Protein AF-A0A5B6VQF6-F1 (afdb_monomer)

Organism: NCBI:txid47621

Secondary structure (DSSP, 8-state):
--HHHHHHHHHHHHHHHHHHHHGGGSTTHHHHHHHHHHHHHHHHHHHHHGGGGS-------HHHHTTT-----PPP------HHHHHHHHHHHHTSSS-TTT-------TT--HHHHHHHHHHHHHHHHSPP----TTHHHHHHHHHHHHHHHHHHHHHHHHHHTT--

Solvent-accessible surface area (backbone atoms only — not comparable to full-atom values): 10648 Å² total; per-residue (Å²): 134,63,70,69,57,55,54,51,52,51,52,48,50,52,53,50,54,52,53,57,57,64,59,50,70,57,67,60,50,60,58,49,53,53,53,51,50,51,53,53,50,52,51,54,52,53,58,65,47,54,69,68,75,63,75,80,81,87,82,84,59,64,79,61,41,74,75,75,57,86,80,89,80,84,86,83,92,77,78,96,66,58,67,73,56,51,44,53,50,52,51,50,63,73,64,50,98,60,62,77,93,74,67,79,89,85,85,86,68,94,76,74,47,70,65,60,56,56,45,50,52,54,42,51,57,50,54,71,68,53,83,79,86,72,98,48,99,56,51,77,59,54,53,54,54,50,51,52,53,50,54,54,45,55,53,51,52,55,51,50,55,59,51,61,73,66,59,130

pLDDT: mean 76.16, std 13.06, range [42.81, 95.69]

Mean predicted aligned error: 15.78 Å

Structure (mmCIF, N/CA/C/O backbone):
data_AF-A0A5B6VQF6-F1
#
_entry.id   AF-A0A5B6VQF6-F1
#
loop_
_atom_site.group_PDB
_atom_site.id
_atom_site.type_symbol
_atom_site.label_atom_id
_atom_site.label_alt_id
_atom_site.label_comp_id
_atom_site.label_asym_id
_atom_site.label_entity_id
_atom_site.label_seq_id
_atom_site.pdbx_PDB_ins_code
_atom_site.Cartn_x
_atom_site.Cartn_y
_atom_site.Cartn_z
_atom_site.occupancy
_atom_site.B_iso_or_equiv
_atom_sit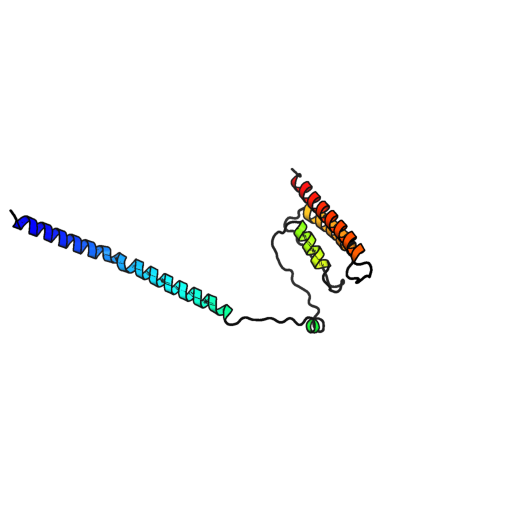e.auth_seq_id
_atom_site.auth_comp_id
_atom_site.auth_asym_id
_atom_site.auth_atom_id
_atom_site.pdbx_PDB_model_num
ATOM 1 N N . MET A 1 1 ? 65.035 33.802 -55.225 1.00 54.56 1 MET A N 1
ATOM 2 C CA . MET A 1 1 ? 64.659 33.387 -53.852 1.00 54.56 1 MET A CA 1
ATOM 3 C C . MET A 1 1 ? 63.150 33.140 -53.665 1.00 54.56 1 MET A C 1
ATOM 5 O O . MET A 1 1 ? 62.704 33.083 -52.531 1.00 54.56 1 MET A O 1
ATOM 9 N N . ILE A 1 2 ? 62.359 32.946 -54.733 1.00 56.59 2 ILE A N 1
ATOM 10 C CA . ILE A 1 2 ? 60.898 32.725 -54.629 1.00 56.59 2 ILE A CA 1
ATOM 11 C C . ILE A 1 2 ? 60.556 31.224 -54.753 1.00 56.59 2 ILE A C 1
ATOM 13 O O . ILE A 1 2 ? 59.785 30.710 -53.957 1.00 56.59 2 ILE A O 1
ATOM 17 N N . GLY A 1 3 ? 61.254 30.476 -55.619 1.00 57.69 3 GLY A N 1
ATOM 18 C CA . GLY A 1 3 ? 60.966 29.050 -55.850 1.00 57.69 3 GLY A CA 1
ATOM 19 C C . GLY A 1 3 ? 61.299 28.074 -54.708 1.00 57.69 3 GLY A C 1
ATOM 20 O O . GLY A 1 3 ? 60.681 27.022 -54.636 1.00 57.69 3 GLY A O 1
ATOM 21 N N . LEU A 1 4 ? 62.222 28.405 -53.791 1.00 56.53 4 LEU A N 1
ATOM 22 C CA . LEU A 1 4 ? 62.525 27.535 -52.635 1.00 56.53 4 LEU A CA 1
ATOM 23 C C . LEU A 1 4 ? 61.434 27.589 -51.555 1.00 56.53 4 LEU A C 1
ATOM 25 O O . LEU A 1 4 ? 61.293 26.658 -50.768 1.00 56.53 4 LEU A O 1
ATOM 29 N N . ARG A 1 5 ? 60.680 28.694 -51.491 1.00 60.31 5 ARG A N 1
ATOM 30 C CA . ARG A 1 5 ? 59.621 28.886 -50.495 1.00 60.31 5 ARG A CA 1
ATOM 31 C C . ARG A 1 5 ? 58.347 28.140 -50.909 1.00 60.31 5 ARG A C 1
ATOM 33 O O . ARG A 1 5 ? 57.683 27.574 -50.050 1.00 60.31 5 ARG A O 1
ATOM 40 N N . ASP A 1 6 ? 58.087 28.042 -52.212 1.00 67.69 6 ASP A N 1
ATOM 41 C CA . ASP A 1 6 ? 56.941 27.306 -52.762 1.00 67.69 6 ASP A CA 1
ATOM 42 C C . ASP A 1 6 ? 57.082 25.784 -52.618 1.00 67.69 6 ASP A C 1
ATOM 44 O O . ASP A 1 6 ? 56.093 25.098 -52.368 1.00 67.69 6 ASP A O 1
ATOM 48 N N . THR A 1 7 ? 58.299 25.237 -52.730 1.00 71.56 7 THR A N 1
ATOM 49 C CA . THR A 1 7 ? 58.535 23.795 -52.540 1.00 71.56 7 THR A CA 1
ATOM 50 C C . THR A 1 7 ? 58.418 23.388 -51.078 1.00 71.56 7 THR A C 1
ATOM 52 O O . THR A 1 7 ? 57.800 22.370 -50.786 1.00 71.56 7 THR A O 1
ATOM 55 N N . VAL A 1 8 ? 58.952 24.198 -50.156 1.00 75.88 8 VAL A N 1
ATOM 56 C CA . VAL A 1 8 ? 58.841 23.943 -48.710 1.00 75.88 8 VAL A CA 1
ATOM 57 C C . VAL A 1 8 ? 57.382 24.016 -48.270 1.00 75.88 8 VAL A C 1
ATOM 59 O O . VAL A 1 8 ? 56.907 23.096 -47.617 1.00 75.88 8 VAL A O 1
ATOM 62 N N . PHE A 1 9 ? 56.645 25.040 -48.707 1.00 74.88 9 PHE A N 1
ATOM 63 C CA . PHE A 1 9 ? 55.233 25.198 -48.356 1.00 74.88 9 PHE A CA 1
ATOM 64 C C . PHE A 1 9 ? 54.360 24.071 -48.927 1.00 74.88 9 PHE A C 1
ATOM 66 O O . PHE A 1 9 ? 53.456 23.576 -48.259 1.00 74.88 9 PHE A O 1
ATOM 73 N N . ARG A 1 10 ? 54.654 23.608 -50.150 1.00 77.06 10 ARG A N 1
ATOM 74 C CA . ARG A 1 10 ? 53.961 22.465 -50.759 1.00 77.06 10 ARG A CA 1
ATOM 75 C C . ARG A 1 10 ? 54.250 21.157 -50.015 1.00 77.06 10 ARG A C 1
ATOM 77 O O . ARG A 1 10 ? 53.322 20.392 -49.779 1.00 77.06 10 ARG A O 1
ATOM 84 N N . GLN A 1 11 ? 55.493 20.941 -49.588 1.00 81.19 11 GLN A N 1
ATOM 85 C CA . GLN A 1 11 ? 55.876 19.779 -48.782 1.00 81.19 11 GLN A CA 1
ATOM 86 C C . GLN A 1 11 ? 55.209 19.799 -47.398 1.00 81.19 11 GLN A C 1
ATOM 88 O O . GLN A 1 11 ? 54.789 18.766 -46.886 1.00 81.19 11 GLN A O 1
ATOM 93 N N . GLU A 1 12 ? 55.073 20.985 -46.804 1.00 81.12 12 GLU A N 1
ATOM 94 C CA . GLU A 1 12 ? 54.386 21.183 -45.530 1.00 81.12 12 GLU A CA 1
ATOM 95 C C . GLU A 1 12 ? 52.889 20.879 -45.668 1.00 81.12 12 GLU A C 1
ATOM 97 O O . GLU A 1 12 ? 52.341 20.149 -44.852 1.00 81.12 12 GLU A O 1
ATOM 102 N N . ILE A 1 13 ? 52.243 21.332 -46.749 1.00 78.00 13 ILE A N 1
ATOM 103 C CA . ILE A 1 13 ? 50.845 20.994 -47.060 1.00 78.00 13 ILE A CA 1
ATOM 104 C C . ILE A 1 13 ? 50.660 19.487 -47.250 1.00 78.00 13 ILE A C 1
ATOM 106 O O . ILE A 1 13 ? 49.700 18.926 -46.727 1.00 78.00 13 ILE A O 1
ATOM 110 N N . GLU A 1 14 ? 51.551 18.819 -47.982 1.00 83.12 14 GLU A N 1
ATOM 111 C CA . GLU A 1 14 ? 51.473 17.369 -48.189 1.00 83.12 14 GLU A CA 1
ATOM 112 C C . GLU A 1 14 ? 51.639 16.605 -46.869 1.00 83.12 14 GLU A C 1
ATOM 114 O O . GLU A 1 14 ? 50.858 15.688 -46.614 1.00 83.12 14 GLU A O 1
ATOM 119 N N . ASN A 1 15 ? 52.559 17.046 -46.000 1.00 81.12 15 ASN A N 1
ATOM 120 C CA . ASN A 1 15 ? 52.747 16.513 -44.647 1.00 81.12 15 ASN A CA 1
ATOM 121 C C . ASN A 1 15 ? 51.533 16.759 -43.737 1.00 81.12 15 ASN A C 1
ATOM 123 O O . ASN A 1 15 ? 51.134 15.876 -42.980 1.00 81.12 15 ASN A O 1
ATOM 127 N N . TRP A 1 16 ? 50.907 17.936 -43.820 1.00 68.19 16 TRP A N 1
ATOM 128 C CA . TRP A 1 16 ? 49.658 18.222 -43.113 1.00 68.19 16 TRP A CA 1
ATOM 129 C C . TRP A 1 16 ? 48.510 17.353 -43.638 1.00 68.19 16 TRP A C 1
ATOM 131 O O . TRP A 1 16 ? 47.715 16.848 -42.853 1.00 68.19 16 TRP A O 1
ATOM 141 N N . GLN A 1 17 ? 48.428 17.111 -44.948 1.00 72.50 17 GLN A N 1
ATOM 142 C CA . GLN A 1 17 ? 47.398 16.250 -45.533 1.00 72.50 17 GLN A CA 1
ATOM 143 C C . GLN A 1 17 ? 47.589 14.763 -45.208 1.00 72.50 17 GLN A C 1
ATOM 145 O O . GLN A 1 17 ? 46.600 14.036 -45.107 1.00 72.50 17 GLN A O 1
ATOM 150 N N . SER A 1 18 ? 48.824 14.273 -45.072 1.00 70.56 18 SER A N 1
ATOM 151 C CA . SER A 1 18 ? 49.085 12.915 -44.576 1.00 70.56 18 SER A CA 1
ATOM 152 C C . SER A 1 18 ? 48.806 12.792 -43.077 1.00 70.56 18 SER A C 1
ATOM 154 O O . SER A 1 18 ? 48.162 11.822 -42.689 1.00 70.56 18 SER A O 1
ATOM 156 N N . ALA A 1 19 ? 49.148 13.799 -42.266 1.00 67.50 19 ALA A N 1
ATOM 157 C CA . ALA A 1 19 ? 48.801 13.833 -40.842 1.00 67.50 19 ALA A CA 1
ATOM 158 C C . ALA A 1 19 ? 47.276 13.854 -40.608 1.00 67.50 19 ALA A C 1
ATOM 160 O O . ALA A 1 19 ? 46.768 13.122 -39.764 1.00 67.50 19 ALA A O 1
ATOM 161 N N . VAL A 1 20 ? 46.528 14.617 -41.418 1.00 65.12 20 VAL A N 1
ATOM 162 C CA . VAL A 1 20 ? 45.051 14.633 -41.395 1.00 65.12 20 VAL A CA 1
ATOM 163 C C . VAL A 1 20 ? 44.458 13.280 -41.813 1.00 65.12 20 VAL A C 1
ATOM 165 O O . VAL A 1 20 ? 43.410 12.889 -41.306 1.00 65.12 20 VAL A O 1
ATOM 168 N N . ARG A 1 21 ? 45.125 12.528 -42.701 1.00 67.19 21 ARG A N 1
ATOM 169 C CA . ARG A 1 21 ? 44.712 11.165 -43.083 1.00 67.19 21 ARG A CA 1
ATOM 170 C C . ARG A 1 21 ? 44.994 10.124 -41.996 1.00 67.19 21 ARG A C 1
ATOM 172 O O . ARG A 1 21 ? 44.228 9.174 -41.893 1.00 67.19 21 ARG A O 1
ATOM 179 N N . GLU A 1 22 ? 46.034 10.293 -41.183 1.00 64.00 22 GLU A N 1
ATOM 180 C CA . GLU A 1 22 ? 46.318 9.407 -40.042 1.00 64.00 22 GLU A CA 1
ATOM 181 C C . GLU A 1 22 ? 45.370 9.648 -38.853 1.00 64.00 22 GLU A C 1
ATOM 183 O O . GLU A 1 22 ? 45.013 8.691 -38.168 1.00 64.00 22 GLU A O 1
ATOM 188 N N . THR A 1 23 ? 44.854 10.870 -38.655 1.00 56.62 23 THR A N 1
ATOM 189 C CA . THR A 1 23 ? 43.792 11.135 -37.659 1.00 56.62 23 THR A CA 1
ATOM 190 C C . THR A 1 23 ? 42.406 10.619 -38.067 1.00 56.62 23 THR A C 1
ATOM 192 O O . THR A 1 23 ? 41.537 10.487 -37.210 1.00 56.62 23 THR A O 1
ATOM 195 N N . GLN A 1 24 ? 42.201 10.239 -39.335 1.00 54.25 24 GLN A N 1
ATOM 196 C CA . GLN A 1 24 ? 40.919 9.710 -39.835 1.00 54.25 24 GLN A CA 1
ATOM 197 C C . GLN A 1 24 ? 40.598 8.272 -39.398 1.00 54.25 24 GLN A C 1
ATOM 199 O O . GLN A 1 24 ? 39.531 7.745 -39.719 1.00 54.25 24 GLN A O 1
ATOM 204 N N . LEU A 1 25 ? 41.481 7.622 -38.631 1.00 51.56 25 LEU A N 1
ATOM 205 C CA . LEU A 1 25 ? 41.165 6.333 -38.013 1.00 51.56 25 LEU A CA 1
ATOM 206 C C . LEU A 1 25 ? 40.148 6.475 -36.857 1.00 51.56 25 LEU A C 1
ATOM 208 O O . LEU A 1 25 ? 39.399 5.535 -36.595 1.00 51.56 25 LEU A O 1
ATOM 212 N N . GLU A 1 26 ? 40.059 7.650 -36.219 1.00 55.75 26 GLU A N 1
ATOM 213 C CA . GLU A 1 26 ? 39.054 7.952 -35.179 1.00 55.75 26 GLU A CA 1
ATOM 214 C C . GLU A 1 26 ? 37.706 8.422 -35.756 1.00 55.75 26 GLU A C 1
ATOM 216 O O . GLU A 1 26 ? 36.665 8.290 -35.106 1.00 55.75 26 GLU A O 1
ATOM 221 N N . ASP A 1 27 ? 37.691 8.875 -37.014 1.00 62.81 27 ASP A N 1
ATOM 222 C CA . ASP A 1 27 ? 36.502 9.431 -37.672 1.00 62.81 27 ASP A CA 1
ATOM 223 C C . ASP A 1 27 ? 35.418 8.383 -37.970 1.00 62.81 27 ASP A C 1
ATOM 225 O O . ASP A 1 27 ? 34.269 8.735 -38.222 1.00 62.81 27 ASP A O 1
ATOM 229 N N . ASN A 1 28 ? 35.747 7.089 -37.881 1.00 65.69 28 ASN A N 1
ATOM 230 C CA . ASN A 1 28 ? 34.788 5.993 -38.053 1.00 65.69 28 ASN A CA 1
ATOM 231 C C . ASN A 1 28 ? 34.241 5.438 -36.729 1.00 65.69 28 ASN A C 1
ATOM 233 O O . ASN A 1 28 ? 33.236 4.734 -36.741 1.00 65.69 28 ASN A O 1
ATOM 237 N N . VAL A 1 29 ? 34.874 5.730 -35.587 1.00 76.50 29 VAL A N 1
ATOM 238 C CA . VAL A 1 29 ? 34.504 5.137 -34.288 1.00 76.50 29 VAL A CA 1
ATOM 239 C C . VAL A 1 29 ? 33.381 5.931 -33.625 1.00 76.50 29 VAL A C 1
ATOM 241 O O . VAL A 1 29 ? 32.387 5.359 -33.182 1.00 76.50 29 VAL A O 1
ATOM 244 N N . VAL A 1 30 ? 33.493 7.258 -33.613 1.00 78.44 30 VAL A N 1
ATOM 245 C CA . VAL A 1 30 ? 32.486 8.160 -33.033 1.00 78.44 30 VAL A CA 1
ATOM 246 C C . VAL A 1 30 ? 31.109 8.041 -33.715 1.00 78.44 30 VAL A C 1
ATOM 248 O O . VAL A 1 30 ? 30.118 7.852 -33.001 1.00 78.44 30 VAL A O 1
ATOM 251 N N . PRO A 1 31 ? 30.985 8.079 -35.059 1.00 78.88 31 PRO A N 1
ATOM 252 C CA . PRO A 1 31 ? 29.685 7.893 -35.707 1.00 78.88 31 PRO A CA 1
ATOM 253 C C . PRO A 1 31 ? 29.147 6.465 -35.557 1.00 78.88 31 PRO A C 1
ATOM 255 O O . PRO A 1 31 ? 27.937 6.290 -35.436 1.00 78.88 31 PRO A O 1
ATOM 258 N N . LEU A 1 32 ? 30.012 5.446 -35.499 1.00 84.56 32 LEU A N 1
ATOM 259 C CA . LEU A 1 32 ? 29.594 4.066 -35.239 1.00 84.56 32 LEU A CA 1
ATOM 260 C C . LEU A 1 32 ? 28.956 3.934 -33.849 1.00 84.56 32 LEU A C 1
ATOM 262 O O . LEU A 1 32 ? 27.882 3.350 -33.723 1.00 84.56 32 LEU A O 1
ATOM 266 N N . ILE A 1 33 ? 29.579 4.516 -32.820 1.00 86.88 33 ILE A N 1
ATOM 267 C CA . ILE A 1 33 ? 29.039 4.529 -31.454 1.00 86.88 33 ILE A CA 1
ATOM 268 C C . ILE A 1 33 ? 27.691 5.259 -31.420 1.00 86.88 33 ILE A C 1
ATOM 270 O O . ILE A 1 33 ? 26.738 4.739 -30.845 1.00 86.88 33 ILE A O 1
ATOM 274 N N . SER A 1 34 ? 27.573 6.411 -32.089 1.00 87.31 34 SER A N 1
ATOM 275 C CA . SER A 1 34 ? 26.308 7.153 -32.173 1.00 87.31 34 SER A CA 1
ATOM 276 C C . SER A 1 34 ? 25.189 6.332 -32.827 1.00 87.31 34 SER A C 1
ATOM 278 O O . SER A 1 34 ? 24.092 6.262 -32.277 1.00 87.31 34 SER A O 1
ATOM 280 N N . VAL A 1 35 ? 25.463 5.646 -33.942 1.00 91.44 35 VAL A N 1
ATOM 281 C CA . VAL A 1 35 ? 24.473 4.790 -34.622 1.00 91.44 35 VAL A CA 1
ATOM 282 C C . VAL A 1 35 ? 24.065 3.603 -33.747 1.00 91.44 35 VAL A C 1
ATOM 284 O O . VAL A 1 35 ? 22.884 3.266 -33.675 1.00 91.44 35 VAL A O 1
ATOM 287 N N . ILE A 1 36 ? 25.017 2.985 -33.045 1.00 93.38 36 ILE A N 1
ATOM 288 C CA . ILE A 1 36 ? 24.731 1.882 -32.119 1.00 93.38 36 ILE A CA 1
ATOM 289 C C . ILE A 1 36 ? 23.839 2.360 -30.962 1.00 93.38 36 ILE A C 1
ATOM 291 O O . ILE A 1 36 ? 22.885 1.665 -30.609 1.00 93.38 36 ILE A O 1
ATOM 295 N N . CYS A 1 37 ? 24.098 3.546 -30.401 1.00 91.88 37 CYS A N 1
ATOM 296 C CA . CYS A 1 37 ? 23.270 4.131 -29.344 1.00 91.88 37 CYS A CA 1
ATOM 297 C C . CYS A 1 37 ? 21.828 4.396 -29.80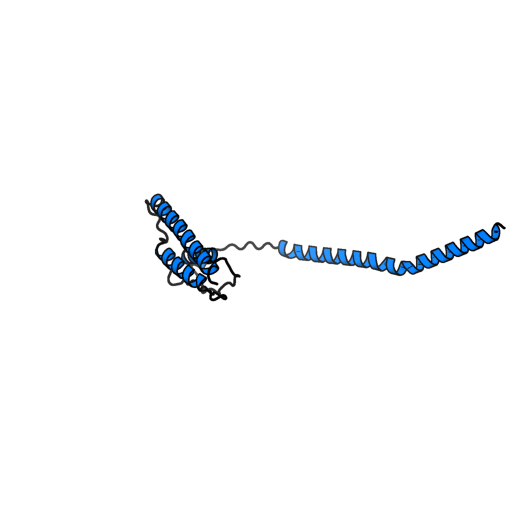6 1.00 91.88 37 CYS A C 1
ATOM 299 O O . CYS A 1 37 ? 20.893 4.057 -29.081 1.00 91.88 37 CYS A O 1
ATOM 301 N N . GLU A 1 38 ? 21.635 4.932 -31.014 1.00 94.88 38 GLU A N 1
ATOM 302 C CA . GLU A 1 38 ? 20.300 5.187 -31.576 1.00 94.88 38 GLU A CA 1
ATOM 303 C C . GLU A 1 38 ? 19.525 3.888 -31.837 1.00 94.88 38 GLU A C 1
ATOM 305 O O . GLU A 1 38 ? 18.347 3.780 -31.495 1.00 94.88 38 GLU A O 1
ATOM 310 N N . ILE A 1 39 ? 20.188 2.856 -32.371 1.00 95.00 39 ILE A N 1
ATOM 311 C CA . ILE A 1 39 ? 19.565 1.539 -32.585 1.00 95.00 39 ILE A CA 1
ATOM 312 C C . ILE A 1 39 ? 19.161 0.912 -31.246 1.00 95.00 39 ILE A C 1
ATOM 314 O O . ILE A 1 39 ? 18.048 0.401 -31.112 1.00 95.00 39 ILE A O 1
ATOM 318 N N . 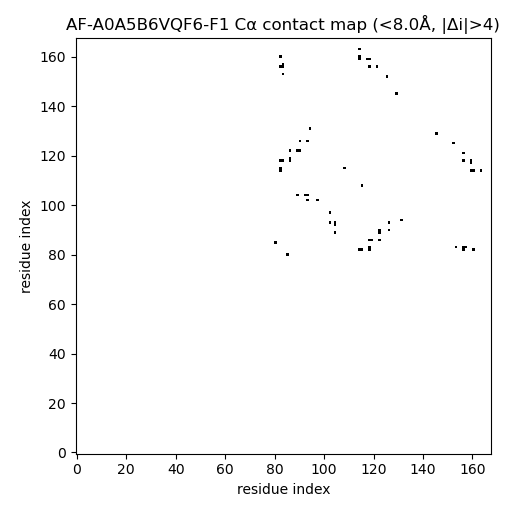TRP A 1 40 ? 20.038 0.966 -30.241 1.00 95.69 40 TRP A N 1
ATOM 319 C CA . TRP A 1 40 ? 19.751 0.437 -28.908 1.00 95.69 40 TRP A CA 1
ATOM 320 C C . TRP A 1 40 ? 18.571 1.156 -28.246 1.00 95.69 40 TRP A C 1
ATOM 322 O O . TRP A 1 40 ? 17.685 0.515 -27.670 1.00 95.69 40 TRP A O 1
ATOM 332 N N . PHE A 1 41 ? 18.533 2.485 -28.351 1.00 94.81 41 PHE A N 1
ATOM 333 C CA . PHE A 1 41 ? 17.445 3.294 -27.815 1.00 94.81 41 PHE A CA 1
ATOM 334 C C . PHE A 1 41 ? 16.123 3.013 -28.539 1.00 94.81 41 PHE A C 1
ATOM 336 O O . PHE A 1 41 ? 15.104 2.808 -27.880 1.00 94.81 41 PHE A O 1
ATOM 343 N N . ALA A 1 42 ? 16.140 2.896 -29.870 1.00 94.06 42 ALA A N 1
ATOM 344 C CA . ALA A 1 42 ? 14.966 2.538 -30.660 1.00 94.06 42 ALA A CA 1
ATOM 345 C C . ALA A 1 42 ? 14.421 1.149 -30.285 1.00 94.06 42 ALA A C 1
ATOM 347 O O . ALA A 1 42 ? 13.216 0.996 -30.089 1.00 94.06 42 ALA A O 1
ATOM 348 N N . ILE A 1 43 ? 15.291 0.147 -30.116 1.00 94.12 43 ILE A N 1
ATOM 349 C CA . ILE A 1 43 ? 14.889 -1.198 -29.671 1.00 94.12 43 ILE A CA 1
ATOM 350 C C . ILE A 1 43 ? 14.297 -1.148 -28.258 1.00 94.12 43 ILE A C 1
ATOM 352 O O . ILE A 1 43 ? 13.229 -1.713 -28.025 1.00 94.12 43 ILE A O 1
ATOM 356 N N . SER A 1 44 ? 14.943 -0.440 -27.328 1.00 94.31 44 SER A N 1
ATOM 357 C CA . SER A 1 44 ? 14.444 -0.274 -25.955 1.00 94.31 44 SER A CA 1
ATOM 358 C C . SER A 1 44 ? 13.070 0.403 -25.933 1.00 94.31 44 SER A C 1
ATOM 360 O O . SER A 1 44 ? 12.175 -0.029 -25.208 1.00 94.31 44 SER A O 1
ATOM 362 N N . TRP A 1 45 ? 12.870 1.418 -26.778 1.00 92.62 45 TRP A N 1
ATOM 363 C CA . TRP A 1 45 ? 11.590 2.105 -26.919 1.00 92.62 45 TRP A CA 1
ATOM 364 C C . TRP A 1 45 ? 10.493 1.192 -27.480 1.00 92.62 45 TRP A C 1
ATOM 366 O O . TRP A 1 45 ? 9.375 1.203 -26.964 1.00 92.62 45 TRP A O 1
ATOM 376 N N . ILE A 1 46 ? 10.802 0.369 -28.491 1.00 93.94 46 ILE A N 1
ATOM 377 C CA . ILE A 1 46 ? 9.859 -0.607 -29.065 1.00 93.94 46 ILE A CA 1
ATOM 378 C C . ILE A 1 46 ? 9.458 -1.653 -28.017 1.00 93.94 46 ILE A C 1
ATOM 380 O O . ILE A 1 46 ? 8.274 -1.968 -27.888 1.00 93.94 46 ILE A O 1
ATOM 384 N N . LEU A 1 47 ? 10.420 -2.166 -27.244 1.00 88.44 47 LEU A N 1
ATOM 385 C CA . LEU A 1 47 ? 10.147 -3.122 -26.168 1.00 88.44 47 LEU A CA 1
ATOM 386 C C . LEU A 1 47 ? 9.278 -2.509 -25.061 1.00 88.44 47 LEU A C 1
ATOM 388 O O . LEU A 1 47 ? 8.392 -3.191 -24.554 1.00 88.44 47 LEU A O 1
ATOM 392 N N . ASP A 1 48 ? 9.454 -1.224 -24.742 1.00 87.94 48 ASP A N 1
ATOM 393 C CA . ASP A 1 48 ? 8.594 -0.499 -23.795 1.00 87.94 48 ASP A CA 1
ATOM 394 C C . ASP A 1 48 ? 7.158 -0.281 -24.317 1.00 87.94 48 ASP A C 1
ATOM 396 O O . ASP A 1 48 ? 6.212 -0.159 -23.534 1.00 87.94 48 ASP A O 1
ATOM 400 N N . GLN A 1 49 ? 6.951 -0.269 -25.640 1.00 88.62 49 GLN A N 1
ATOM 401 C CA . GLN A 1 49 ? 5.600 -0.188 -26.207 1.00 88.62 49 GLN A CA 1
ATOM 402 C C . GLN A 1 49 ? 4.842 -1.520 -26.124 1.00 88.62 49 GLN A C 1
ATOM 404 O O . GLN A 1 49 ? 3.612 -1.513 -26.065 1.00 88.62 49 GLN A O 1
ATOM 409 N N . TYR A 1 50 ? 5.541 -2.658 -26.087 1.00 84.44 50 TYR A N 1
ATOM 410 C CA . TYR A 1 50 ? 4.918 -3.983 -26.169 1.00 84.44 50 TYR A CA 1
ATOM 411 C C . TYR A 1 50 ? 3.913 -4.278 -25.030 1.00 84.44 50 TYR A C 1
ATOM 413 O O . TYR A 1 50 ? 2.796 -4.703 -25.335 1.00 84.44 50 TYR A O 1
ATOM 421 N N . PRO A 1 51 ? 4.194 -3.982 -23.741 1.00 82.69 51 PRO A N 1
ATOM 422 C CA . PRO A 1 51 ? 3.215 -4.161 -22.663 1.00 82.69 51 PRO A CA 1
ATOM 423 C C . PRO A 1 51 ? 1.981 -3.255 -22.787 1.00 82.69 51 PRO A C 1
ATOM 425 O O . PRO A 1 51 ? 0.914 -3.592 -22.279 1.00 82.69 51 PRO A O 1
ATOM 428 N N . LYS A 1 52 ? 2.104 -2.109 -23.472 1.00 83.31 52 LYS A N 1
ATOM 429 C CA . LYS A 1 52 ? 1.016 -1.130 -23.641 1.00 83.31 52 LYS A CA 1
ATOM 430 C C . LYS A 1 52 ? 0.017 -1.537 -24.728 1.00 83.31 52 LYS A C 1
ATOM 432 O O . LYS A 1 52 ? -1.081 -0.992 -24.765 1.00 83.31 52 LYS A O 1
ATOM 437 N N . TRP A 1 53 ? 0.372 -2.479 -25.606 1.00 80.12 53 TRP A N 1
ATOM 438 C CA . TRP A 1 53 ? -0.485 -2.922 -26.716 1.00 80.12 53 TRP A CA 1
ATOM 439 C C . TRP A 1 53 ? -1.602 -3.881 -26.291 1.00 80.12 53 TRP A C 1
ATOM 441 O O . TRP A 1 53 ? -2.603 -3.998 -26.994 1.00 80.12 53 TRP A O 1
ATOM 451 N N . LEU A 1 54 ? -1.466 -4.537 -25.137 1.00 77.81 54 LEU A N 1
ATOM 452 C CA . LEU A 1 54 ? -2.484 -5.427 -24.577 1.00 77.81 54 LEU A CA 1
ATOM 453 C C . LEU A 1 54 ? -2.829 -4.994 -23.147 1.00 77.81 54 LEU A C 1
ATOM 455 O O . LEU A 1 54 ? -2.467 -5.685 -22.193 1.00 77.81 54 LEU A O 1
ATOM 459 N N . PRO A 1 55 ? -3.517 -3.850 -22.974 1.00 77.25 55 PRO A N 1
ATOM 460 C CA . PRO A 1 55 ? -3.991 -3.453 -21.660 1.00 77.25 55 PRO A CA 1
ATOM 461 C C . PRO A 1 55 ? -5.002 -4.492 -21.164 1.00 77.25 55 PRO A C 1
ATOM 463 O O . PRO A 1 55 ? -6.090 -4.651 -21.720 1.00 77.25 55 PRO A O 1
ATOM 466 N N . VAL A 1 56 ? -4.631 -5.231 -20.120 1.00 84.75 56 VAL A N 1
ATOM 467 C CA . VAL A 1 56 ? -5.539 -6.151 -19.434 1.00 84.75 56 VAL A CA 1
ATOM 468 C C . VAL A 1 56 ? -6.387 -5.326 -18.474 1.00 84.75 56 VAL A C 1
ATOM 470 O O . VAL A 1 56 ? -5.852 -4.721 -17.550 1.00 84.75 56 VAL A O 1
ATOM 473 N N . ASN A 1 57 ? -7.704 -5.317 -18.679 1.00 79.44 57 ASN A N 1
ATOM 474 C CA . ASN A 1 57 ? -8.663 -4.731 -17.743 1.00 79.44 57 ASN A CA 1
ATOM 475 C C . ASN A 1 57 ? -9.246 -5.854 -16.867 1.00 79.44 57 ASN A C 1
ATOM 477 O O . ASN A 1 57 ? -10.192 -6.516 -17.301 1.00 79.44 57 ASN A O 1
ATOM 481 N N . PRO A 1 58 ? -8.684 -6.144 -15.677 1.00 77.81 58 PRO A N 1
ATOM 482 C CA . PRO A 1 58 ? -9.268 -7.141 -14.791 1.00 77.81 58 PRO A CA 1
ATOM 483 C C . PRO A 1 58 ? -10.578 -6.611 -14.194 1.00 77.81 58 PRO A C 1
ATOM 485 O O . PRO A 1 58 ? -10.586 -5.611 -13.480 1.00 77.81 58 PRO A O 1
ATOM 488 N N . GLU A 1 59 ? -11.685 -7.308 -14.441 1.00 74.12 59 GLU A N 1
ATOM 489 C CA . GLU A 1 59 ? -12.941 -7.101 -13.715 1.00 74.12 59 GLU A CA 1
ATOM 490 C C . GLU A 1 59 ? -13.066 -8.130 -12.585 1.00 74.12 59 GLU A C 1
ATOM 492 O O . GLU A 1 59 ? -12.901 -9.334 -12.799 1.00 74.12 59 GLU A O 1
ATOM 497 N N . THR A 1 60 ? -13.368 -7.673 -11.368 1.00 77.25 60 THR A N 1
ATOM 498 C CA . THR A 1 60 ? -13.537 -8.539 -10.195 1.00 77.25 60 THR A CA 1
ATOM 499 C C . THR A 1 60 ? -15.014 -8.682 -9.831 1.00 77.25 60 THR A C 1
ATOM 501 O O . THR A 1 60 ? -15.748 -7.710 -9.677 1.00 77.25 60 THR A O 1
ATOM 504 N N . TYR A 1 61 ? -15.472 -9.926 -9.669 1.00 77.44 61 TYR A N 1
ATOM 505 C CA . TYR A 1 61 ? -16.871 -10.243 -9.368 1.00 77.44 61 TYR A CA 1
ATOM 506 C C . TYR A 1 61 ? -17.010 -10.796 -7.946 1.00 77.44 61 TYR A C 1
ATOM 508 O O . TYR A 1 61 ? -17.122 -12.009 -7.748 1.00 77.44 61 TYR A O 1
ATOM 516 N N . LEU A 1 62 ? -17.031 -9.905 -6.951 1.00 73.88 62 LEU A N 1
ATOM 517 C CA . LEU A 1 62 ? -17.094 -10.267 -5.525 1.00 73.88 62 LEU A CA 1
ATOM 518 C C . LEU A 1 62 ? -18.292 -11.170 -5.189 1.00 73.88 62 LEU A C 1
ATOM 520 O O . LEU A 1 62 ? -18.141 -12.154 -4.470 1.00 73.88 62 LEU A O 1
ATOM 524 N N . ALA A 1 63 ? -19.456 -10.911 -5.795 1.00 71.19 63 ALA A N 1
ATOM 525 C CA . ALA A 1 63 ? -20.665 -11.713 -5.590 1.00 71.19 63 ALA A CA 1
ATOM 526 C C . ALA A 1 63 ? -20.502 -13.186 -6.015 1.00 71.19 63 ALA A C 1
ATOM 528 O O . ALA A 1 63 ? -21.105 -14.075 -5.423 1.00 71.19 63 ALA A O 1
ATOM 529 N N . ARG A 1 64 ? -19.680 -13.464 -7.038 1.00 74.50 64 ARG A N 1
ATOM 530 C CA . ARG A 1 64 ? -19.394 -14.835 -7.497 1.00 74.50 64 ARG A CA 1
ATOM 531 C C . ARG A 1 64 ? -18.267 -15.485 -6.701 1.00 74.50 64 ARG A C 1
ATOM 533 O O . ARG A 1 64 ? -18.276 -16.704 -6.548 1.00 74.50 64 ARG A O 1
ATOM 540 N N . LEU A 1 65 ? -17.318 -14.685 -6.214 1.00 70.75 65 LEU A N 1
ATOM 541 C CA . LEU A 1 65 ? -16.212 -15.144 -5.377 1.00 70.75 65 LEU A CA 1
ATOM 542 C C . LEU A 1 65 ? -16.722 -15.641 -4.019 1.00 70.75 65 LEU A C 1
ATOM 544 O O . LEU A 1 65 ? -16.436 -16.779 -3.659 1.00 70.75 65 LEU A O 1
ATOM 548 N N . ALA A 1 66 ? -17.574 -14.853 -3.351 1.00 66.12 66 ALA A N 1
ATOM 549 C CA . ALA A 1 66 ? -18.194 -15.211 -2.071 1.00 66.12 66 ALA A CA 1
ATOM 550 C C . ALA A 1 66 ? -19.014 -16.517 -2.129 1.00 66.12 66 ALA A C 1
ATOM 552 O O . ALA A 1 66 ? -19.210 -17.182 -1.118 1.00 66.12 66 ALA A O 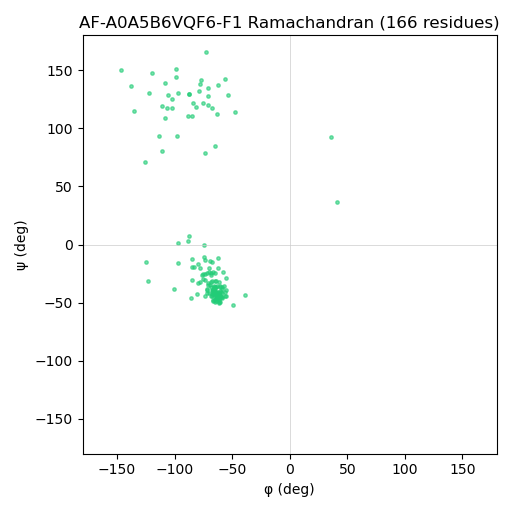1
ATOM 553 N N . LEU A 1 67 ? -19.483 -16.899 -3.321 1.00 68.38 67 LEU A N 1
ATOM 554 C CA . LEU A 1 67 ? -20.244 -18.126 -3.561 1.00 68.38 67 LEU A CA 1
ATOM 555 C C . LEU A 1 67 ? -19.376 -19.380 -3.747 1.00 68.38 67 LEU A C 1
ATOM 557 O O . LEU A 1 67 ? -19.909 -20.484 -3.662 1.00 68.38 67 LEU A O 1
ATOM 561 N N . ARG A 1 68 ? -18.084 -19.244 -4.077 1.00 69.19 68 ARG A N 1
ATOM 562 C CA . ARG A 1 68 ? -17.241 -20.378 -4.50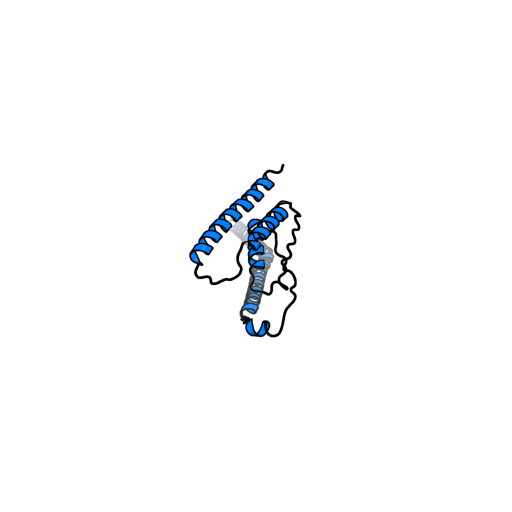9 1.00 69.19 68 ARG A CA 1
ATOM 563 C C . ARG A 1 68 ? -15.992 -20.604 -3.679 1.00 69.19 68 ARG A C 1
ATOM 565 O O . ARG A 1 68 ? -15.554 -21.745 -3.599 1.00 69.19 68 ARG A O 1
ATOM 572 N N . TYR A 1 69 ? -15.401 -19.553 -3.128 1.00 69.38 69 TYR A N 1
ATOM 573 C CA . TYR A 1 69 ? -14.126 -19.652 -2.435 1.00 69.38 69 TYR A CA 1
ATOM 574 C C . TYR A 1 69 ? -14.144 -18.820 -1.164 1.00 69.38 69 TYR A C 1
ATOM 576 O O . TYR A 1 69 ? -14.562 -17.666 -1.162 1.00 69.38 69 TYR A O 1
ATOM 584 N N . ASP A 1 70 ? -13.615 -19.427 -0.114 1.00 62.00 70 ASP A N 1
ATOM 585 C CA . ASP A 1 70 ? -13.164 -18.779 1.104 1.00 62.00 70 ASP A CA 1
ATOM 586 C C . ASP A 1 70 ? -11.640 -18.978 1.139 1.00 62.00 70 ASP A C 1
ATOM 588 O O . ASP A 1 70 ? -11.185 -20.079 1.452 1.00 62.00 70 ASP A O 1
ATOM 592 N N . PRO A 1 71 ? -10.848 -18.022 0.625 1.00 63.00 71 PRO A N 1
ATOM 593 C CA . PRO A 1 71 ? -9.419 -18.232 0.432 1.00 63.00 71 PRO A CA 1
ATOM 594 C C . PRO A 1 71 ? -8.608 -17.878 1.689 1.00 63.00 71 PRO A C 1
ATOM 596 O O . PRO A 1 71 ? -8.704 -16.763 2.202 1.00 63.00 71 PRO A O 1
ATOM 599 N N . GLU A 1 72 ? -7.739 -18.795 2.121 1.00 53.62 72 GLU A N 1
ATOM 600 C CA . GLU A 1 72 ? -6.614 -18.508 3.024 1.00 53.62 72 GLU A CA 1
ATOM 601 C C . GLU A 1 72 ? -5.545 -17.696 2.265 1.00 53.62 72 GLU A C 1
ATOM 603 O O . GLU A 1 72 ? -5.242 -17.980 1.103 1.00 53.62 72 GLU A O 1
ATOM 608 N N . ARG A 1 73 ? -5.019 -16.631 2.886 1.00 52.38 73 ARG A N 1
ATOM 609 C CA . ARG A 1 73 ? -4.147 -15.631 2.240 1.00 52.38 73 ARG A CA 1
ATOM 610 C C . ARG A 1 73 ? -2.693 -15.737 2.701 1.00 52.38 73 ARG A C 1
ATOM 612 O O . ARG A 1 73 ? -2.423 -15.835 3.892 1.00 52.38 73 ARG A O 1
ATOM 619 N N . GLU A 1 74 ? -1.782 -15.596 1.741 1.00 48.03 74 GLU A N 1
ATOM 620 C CA . GLU A 1 74 ? -0.342 -15.379 1.942 1.00 48.03 74 GLU A CA 1
ATOM 621 C C . GLU A 1 74 ? -0.052 -13.915 2.352 1.00 48.03 74 GLU A C 1
ATOM 623 O O . GLU A 1 74 ? -0.692 -12.998 1.820 1.00 48.03 74 GLU A O 1
ATOM 628 N N . PRO A 1 75 ? 0.899 -13.661 3.272 1.00 44.41 75 PRO A N 1
ATOM 629 C CA . PRO A 1 75 ? 1.209 -12.316 3.754 1.00 44.41 75 PRO A CA 1
ATOM 630 C C . PRO A 1 75 ? 2.060 -11.506 2.760 1.00 44.41 75 PRO A C 1
ATOM 632 O O . PRO A 1 75 ? 3.033 -11.997 2.189 1.00 44.41 75 PRO A O 1
ATOM 635 N N . SER A 1 76 ? 1.719 -10.226 2.586 1.00 49.81 76 SER A N 1
ATOM 636 C CA . SER A 1 76 ? 2.479 -9.261 1.782 1.00 49.81 76 SER A CA 1
ATOM 637 C C . SER A 1 76 ? 3.564 -8.571 2.611 1.00 49.81 76 SER A C 1
ATOM 639 O O . SER A 1 76 ? 3.270 -8.019 3.669 1.00 49.81 76 SER A O 1
ATOM 641 N N . GLN A 1 77 ? 4.796 -8.552 2.103 1.00 42.81 77 GLN A N 1
ATOM 642 C CA . GLN A 1 77 ? 5.943 -7.886 2.725 1.00 42.81 77 GLN A CA 1
ATOM 643 C C . GLN A 1 77 ? 6.015 -6.422 2.261 1.00 42.81 77 GLN A C 1
ATOM 645 O O . GLN A 1 77 ? 6.307 -6.160 1.094 1.00 42.81 77 GLN A O 1
ATOM 650 N N . LEU A 1 78 ? 5.742 -5.473 3.160 1.00 46.50 78 LEU A N 1
ATOM 651 C CA . LEU A 1 78 ? 5.998 -4.044 2.951 1.00 46.50 78 LEU A CA 1
ATOM 652 C C . LEU A 1 78 ? 6.981 -3.516 4.007 1.00 46.50 78 LEU A C 1
ATOM 654 O O . LEU A 1 78 ? 7.036 -4.014 5.127 1.00 46.50 78 LEU A O 1
ATOM 658 N N . ALA A 1 79 ? 7.788 -2.542 3.588 1.00 50.25 79 ALA A N 1
ATOM 659 C CA . ALA A 1 79 ? 8.898 -1.953 4.333 1.00 50.25 79 ALA A CA 1
ATOM 660 C C . ALA A 1 79 ? 8.448 -1.036 5.487 1.00 50.25 79 ALA A C 1
ATOM 662 O O . ALA A 1 79 ? 7.303 -0.607 5.535 1.00 50.25 79 ALA A O 1
ATOM 663 N N . ALA A 1 80 ? 9.396 -0.712 6.376 1.00 54.62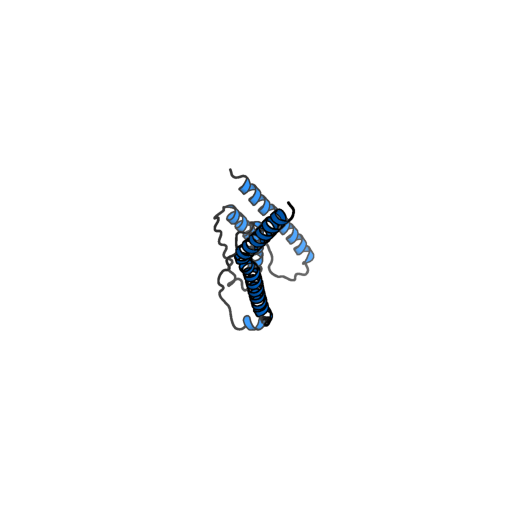 80 ALA A N 1
ATOM 664 C CA . ALA A 1 80 ? 9.207 0.006 7.637 1.00 54.62 80 ALA A CA 1
ATOM 665 C C . ALA A 1 80 ? 8.347 1.281 7.530 1.00 54.62 80 ALA A C 1
ATOM 667 O O . ALA A 1 80 ? 8.749 2.282 6.929 1.00 54.62 80 ALA A O 1
ATOM 668 N N . GLU A 1 81 ? 7.182 1.240 8.173 1.00 62.78 81 GLU A N 1
ATOM 669 C CA . GLU A 1 81 ? 6.220 2.337 8.239 1.00 62.78 81 GLU A CA 1
ATOM 670 C C . GLU A 1 81 ? 6.350 3.107 9.566 1.00 62.78 81 GLU A C 1
ATOM 672 O O . GLU A 1 81 ? 6.739 2.533 10.589 1.00 62.78 81 GLU A O 1
ATOM 677 N N . PRO A 1 82 ? 6.029 4.415 9.594 1.00 77.81 82 PRO A N 1
ATOM 678 C CA . PRO A 1 82 ? 5.881 5.145 10.844 1.00 77.81 82 PRO A CA 1
ATOM 679 C C . PRO A 1 82 ? 4.839 4.468 11.747 1.00 77.81 82 PRO A C 1
ATOM 681 O O . PRO A 1 82 ? 3.801 4.054 11.234 1.00 77.81 82 PRO A O 1
ATOM 684 N N . PRO A 1 83 ? 5.051 4.440 13.074 1.00 78.44 83 PRO A N 1
ATOM 685 C CA . PRO A 1 83 ? 4.171 3.756 14.022 1.00 78.44 83 PRO A CA 1
ATOM 686 C C . PRO A 1 83 ? 2.690 4.114 13.805 1.00 78.44 83 PRO A C 1
ATOM 688 O O . PRO A 1 83 ? 1.874 3.241 13.521 1.00 78.44 83 PRO A O 1
ATOM 691 N N . LEU A 1 84 ? 2.355 5.412 13.755 1.00 83.94 84 LEU A N 1
ATOM 692 C CA . LEU A 1 84 ? 0.967 5.857 13.561 1.00 83.94 84 LEU A CA 1
ATOM 693 C C . LEU A 1 84 ? 0.331 5.305 12.272 1.00 83.94 84 LEU A C 1
ATOM 695 O O . LEU A 1 84 ? -0.862 5.005 12.243 1.00 83.94 84 LEU A O 1
ATOM 699 N N . VAL A 1 85 ? 1.120 5.168 11.204 1.00 85.19 85 VAL A N 1
ATOM 700 C CA . VAL A 1 85 ? 0.651 4.583 9.943 1.00 85.19 85 VAL A CA 1
ATOM 701 C C . VAL A 1 85 ? 0.370 3.096 10.146 1.00 85.19 85 VAL A C 1
ATOM 703 O O . VAL A 1 85 ? -0.713 2.652 9.775 1.00 85.19 85 VAL A O 1
ATOM 706 N N . THR A 1 86 ? 1.253 2.371 10.835 1.00 85.56 86 THR A N 1
ATOM 707 C CA . THR A 1 86 ? 1.048 0.973 11.244 1.00 85.56 86 THR A CA 1
ATOM 708 C C . THR A 1 86 ? -0.227 0.798 12.075 1.00 85.56 86 THR A C 1
ATOM 710 O O . THR A 1 86 ? -1.023 -0.107 11.830 1.00 85.56 86 THR A O 1
ATOM 713 N N . ALA A 1 87 ? -0.488 1.683 13.037 1.00 87.38 87 ALA A N 1
ATOM 714 C CA . ALA A 1 87 ? -1.713 1.629 13.829 1.00 87.38 87 ALA A CA 1
ATOM 715 C C . ALA A 1 87 ? -2.975 1.835 12.969 1.00 87.38 87 ALA A C 1
ATOM 717 O O . ALA A 1 87 ? -3.956 1.096 13.090 1.00 87.38 87 ALA A O 1
ATOM 718 N N . ILE A 1 88 ? -2.950 2.813 12.059 1.00 86.56 88 ILE A N 1
ATOM 719 C CA . ILE A 1 88 ? -4.067 3.107 11.149 1.00 86.56 88 ILE A CA 1
ATOM 720 C C . ILE A 1 88 ? -4.292 1.961 10.153 1.00 86.56 88 ILE A C 1
ATOM 722 O O . ILE A 1 88 ? -5.444 1.616 9.858 1.00 86.56 88 ILE A O 1
ATOM 726 N N . THR A 1 89 ? -3.229 1.340 9.639 1.00 88.44 89 THR A N 1
ATOM 727 C CA . THR A 1 89 ? -3.338 0.198 8.723 1.00 88.44 89 THR A CA 1
ATOM 728 C C . THR A 1 89 ? -3.911 -1.018 9.442 1.00 88.44 89 THR A C 1
ATOM 730 O O . THR A 1 89 ? -4.866 -1.613 8.937 1.00 88.44 89 THR A O 1
ATOM 733 N N . VAL A 1 90 ? -3.455 -1.324 10.661 1.00 89.25 90 VAL A N 1
ATOM 734 C CA . VAL A 1 90 ? -4.033 -2.385 11.505 1.00 89.25 90 VAL A CA 1
ATOM 735 C C . VAL A 1 90 ? -5.517 -2.126 11.782 1.00 89.25 90 VAL A C 1
ATOM 737 O O . VAL A 1 90 ? -6.341 -3.021 11.589 1.00 89.25 90 VAL A O 1
ATOM 740 N N . LEU A 1 91 ? -5.904 -0.898 12.149 1.00 87.38 91 LEU A N 1
ATOM 741 C CA . LEU A 1 91 ? -7.316 -0.537 12.346 1.00 87.38 91 LEU A CA 1
ATOM 742 C C . LEU A 1 91 ? -8.152 -0.710 11.078 1.00 87.38 91 LEU A C 1
ATOM 744 O O . LEU A 1 91 ? -9.314 -1.112 11.158 1.00 87.38 91 LEU A O 1
ATOM 748 N N . SER A 1 92 ? -7.574 -0.416 9.915 1.00 85.62 92 SER A N 1
ATOM 749 C CA . SER A 1 92 ? -8.236 -0.579 8.621 1.00 85.62 92 SER A CA 1
ATOM 750 C C . SER A 1 92 ? -8.424 -2.056 8.267 1.00 85.62 92 SER A C 1
ATOM 752 O O . SER A 1 92 ? -9.509 -2.432 7.833 1.00 85.62 92 SER A O 1
ATOM 754 N N . ILE A 1 93 ? -7.422 -2.906 8.527 1.00 86.50 93 ILE A N 1
ATOM 755 C CA . ILE A 1 93 ? -7.504 -4.365 8.339 1.00 86.50 93 ILE A CA 1
ATOM 756 C C . ILE A 1 93 ? -8.577 -4.961 9.253 1.00 86.50 93 ILE A C 1
ATOM 758 O O . ILE A 1 93 ? -9.420 -5.740 8.810 1.00 86.50 93 ILE A O 1
ATOM 762 N N . LEU A 1 94 ? -8.588 -4.566 10.527 1.00 85.12 94 LEU A N 1
ATOM 763 C CA . LEU A 1 94 ? -9.580 -5.042 11.489 1.00 85.12 94 LEU A CA 1
ATOM 764 C C . LEU A 1 94 ? -10.995 -4.547 11.161 1.00 85.12 94 LEU A C 1
ATOM 766 O O . LEU A 1 94 ? -11.964 -5.180 11.578 1.00 85.12 94 LEU A O 1
ATOM 770 N N . ALA A 1 95 ? -11.136 -3.440 10.432 1.00 84.19 95 ALA A N 1
ATOM 771 C CA . ALA A 1 95 ? -12.418 -2.883 10.006 1.00 84.19 95 ALA A CA 1
ATOM 772 C C . ALA A 1 95 ? -12.930 -3.441 8.664 1.00 84.19 95 ALA A C 1
ATOM 774 O O . ALA A 1 95 ? -13.971 -2.989 8.194 1.00 84.19 95 ALA A O 1
ATOM 775 N N . VAL A 1 96 ? -12.234 -4.403 8.047 1.00 83.50 96 VAL A N 1
ATOM 776 C CA . VAL A 1 96 ? -12.705 -5.053 6.817 1.00 83.50 96 VAL A CA 1
ATOM 777 C C . VAL A 1 96 ? -14.020 -5.796 7.077 1.00 83.50 96 VAL A C 1
ATOM 779 O O . VAL A 1 96 ? -14.165 -6.495 8.082 1.00 83.50 96 VAL A O 1
ATOM 782 N N . ASP A 1 97 ? -14.958 -5.667 6.137 1.00 82.69 97 ASP A N 1
ATOM 783 C CA . ASP A 1 97 ? -16.225 -6.403 6.121 1.00 82.69 97 ASP A CA 1
ATOM 784 C C . ASP A 1 97 ? -15.985 -7.870 5.719 1.00 82.69 97 ASP A C 1
ATOM 786 O O . ASP A 1 97 ? -16.108 -8.266 4.557 1.00 82.69 97 ASP A O 1
ATOM 790 N N . TYR A 1 98 ? -15.519 -8.666 6.683 1.00 80.69 98 TYR A N 1
ATOM 791 C CA . TYR A 1 98 ? -15.256 -10.095 6.529 1.00 80.69 98 TYR A CA 1
ATOM 792 C C . TYR A 1 98 ? -15.551 -10.832 7.847 1.00 80.69 98 TYR A C 1
ATOM 794 O O . TYR A 1 98 ? -15.424 -10.234 8.923 1.00 80.69 98 TYR A O 1
ATOM 802 N N . PRO A 1 99 ? -15.960 -12.116 7.804 1.00 82.94 99 PRO A N 1
ATOM 803 C CA . PRO A 1 99 ? -16.305 -12.870 9.005 1.00 82.94 99 PRO A CA 1
ATOM 804 C C . PRO A 1 99 ? -15.182 -12.854 10.052 1.00 82.94 99 PRO A C 1
ATOM 806 O O . PRO A 1 99 ? -14.025 -13.155 9.755 1.00 82.94 99 PRO A O 1
ATOM 809 N N . VAL A 1 100 ? -15.526 -12.490 11.292 1.00 83.00 100 VAL A N 1
ATOM 810 C CA . VAL A 1 100 ? -14.561 -12.302 12.395 1.00 83.00 100 VAL A CA 1
ATOM 811 C C . VAL A 1 100 ? -13.805 -13.578 12.772 1.00 83.00 100 VAL A C 1
ATOM 813 O O . VAL A 1 100 ? -12.741 -13.497 13.369 1.00 83.00 100 VAL A O 1
ATOM 816 N N . ASP A 1 101 ? -14.342 -14.744 12.418 1.00 83.00 101 ASP A N 1
ATOM 817 C CA . ASP A 1 101 ? -13.729 -16.062 12.589 1.00 83.00 101 ASP A CA 1
ATOM 818 C C . ASP A 1 101 ? -12.603 -16.344 11.583 1.00 83.00 101 ASP A C 1
ATOM 820 O O . ASP A 1 101 ? -11.865 -17.312 11.754 1.00 83.00 101 ASP A O 1
ATOM 824 N N . LYS A 1 102 ? -12.456 -15.504 10.551 1.00 80.44 102 LYS A N 1
ATOM 825 C CA . LYS A 1 102 ? -11.508 -15.704 9.445 1.00 80.44 102 LYS A CA 1
ATOM 826 C C . LYS A 1 102 ? -10.562 -14.527 9.226 1.00 80.44 102 LYS A C 1
ATOM 828 O O . LYS A 1 102 ? -9.565 -14.667 8.522 1.00 80.44 102 LYS A O 1
ATOM 833 N N . VAL A 1 103 ? -10.858 -13.364 9.810 1.00 79.94 103 VAL A N 1
ATOM 834 C CA . VAL A 1 103 ? -9.953 -12.209 9.781 1.00 79.94 103 VAL A CA 1
ATOM 835 C C . VAL A 1 103 ? -8.946 -12.323 10.911 1.00 79.94 103 VAL A C 1
ATOM 837 O O . VAL A 1 103 ? -9.278 -12.111 12.075 1.00 79.94 103 VAL A O 1
ATOM 840 N N . PHE A 1 104 ? -7.692 -12.559 10.547 1.00 81.69 104 PHE A N 1
ATOM 841 C CA . PHE A 1 104 ? -6.561 -12.451 11.457 1.00 81.69 104 PHE A CA 1
ATOM 842 C C . PHE A 1 104 ? -5.570 -11.436 10.895 1.00 81.69 104 PHE A C 1
ATOM 844 O O . PHE A 1 104 ? -5.219 -11.477 9.716 1.00 81.69 104 PHE A O 1
ATOM 851 N N . CYS A 1 105 ? -5.143 -10.498 11.737 1.00 84.75 105 CYS A N 1
ATOM 852 C CA . CYS A 1 105 ? -4.087 -9.551 11.410 1.00 84.75 105 CYS A CA 1
ATOM 853 C C . CYS A 1 105 ? -2.808 -10.018 12.107 1.00 84.75 105 CYS A C 1
ATOM 855 O O . CYS A 1 105 ? -2.768 -10.093 13.334 1.00 84.75 105 CYS A O 1
ATOM 857 N N . TYR A 1 106 ? -1.789 -10.352 11.318 1.00 85.00 106 TYR A N 1
ATOM 858 C CA . TYR A 1 106 ? -0.455 -10.667 11.815 1.00 85.00 106 TYR A CA 1
ATOM 859 C C . TYR A 1 106 ? 0.445 -9.460 11.587 1.00 85.00 106 TYR A C 1
ATOM 861 O O . TYR A 1 106 ? 0.560 -8.981 10.460 1.00 85.00 106 TYR A O 1
ATOM 869 N N . VAL A 1 107 ? 1.079 -8.986 12.657 1.00 85.12 107 VAL A N 1
ATOM 870 C CA . VAL A 1 107 ? 2.053 -7.896 12.603 1.00 85.12 107 VAL A CA 1
ATOM 871 C C . VAL A 1 107 ? 3.421 -8.483 12.915 1.00 85.12 107 VAL A C 1
ATOM 873 O O . VAL A 1 107 ? 3.619 -9.062 13.981 1.00 85.12 107 VAL A O 1
ATOM 876 N N . SER A 1 108 ? 4.339 -8.366 11.960 1.00 84.00 108 SER A N 1
ATOM 877 C CA . SER A 1 108 ? 5.742 -8.741 12.125 1.00 84.00 108 SER A CA 1
ATOM 878 C C . SER A 1 108 ? 6.557 -7.461 12.230 1.00 84.00 108 SER A C 1
ATOM 880 O O . SER A 1 108 ? 6.559 -6.668 11.294 1.00 84.00 108 SER A O 1
ATOM 882 N N . ASP A 1 109 ? 7.214 -7.251 13.367 1.00 82.94 109 ASP A N 1
ATOM 883 C CA . ASP A 1 109 ? 8.127 -6.129 13.582 1.00 82.94 109 ASP A CA 1
ATOM 884 C C . ASP A 1 109 ? 9.568 -6.648 13.628 1.00 82.94 109 ASP A C 1
ATOM 886 O O . ASP A 1 109 ? 9.972 -7.296 14.595 1.00 82.94 109 ASP A O 1
ATOM 890 N N . ASP A 1 110 ? 10.346 -6.350 12.586 1.00 81.44 110 ASP A N 1
ATOM 891 C CA . ASP A 1 110 ? 11.760 -6.733 12.497 1.00 81.44 110 ASP A CA 1
ATOM 892 C C . ASP A 1 110 ? 12.643 -5.946 13.484 1.00 81.44 110 ASP A C 1
ATOM 894 O O . ASP A 1 110 ? 13.753 -6.372 13.810 1.00 81.44 110 ASP A O 1
ATOM 898 N N . GLY A 1 111 ? 12.167 -4.793 13.968 1.00 73.81 111 GLY A N 1
ATOM 899 C CA . GLY A 1 111 ? 12.890 -3.931 14.900 1.00 73.81 111 GLY A CA 1
ATOM 900 C C . GLY A 1 111 ? 12.725 -4.312 16.371 1.00 73.81 111 GLY A C 1
ATOM 901 O O . GLY A 1 111 ? 13.473 -3.794 17.201 1.00 73.81 111 GLY A O 1
ATOM 902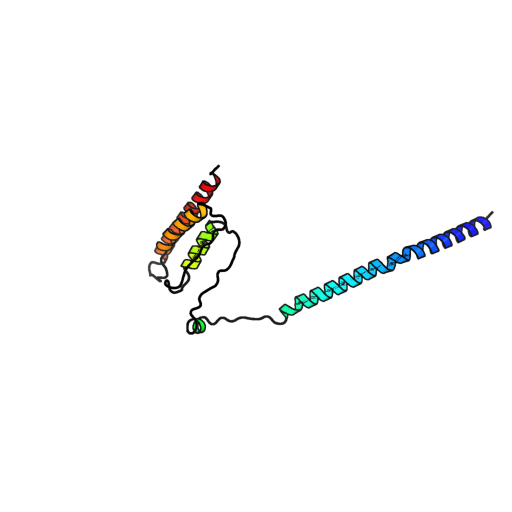 N N . ALA A 1 112 ? 11.763 -5.190 16.694 1.00 72.75 112 ALA A N 1
ATOM 903 C CA . ALA A 1 112 ? 11.371 -5.583 18.054 1.00 72.75 112 ALA A CA 1
ATOM 904 C C . ALA A 1 112 ? 11.317 -4.398 19.044 1.00 72.75 112 ALA A C 1
ATOM 906 O O . ALA A 1 112 ? 11.708 -4.512 20.212 1.00 72.75 112 ALA A O 1
ATOM 907 N N . ALA A 1 113 ? 10.884 -3.230 18.569 1.00 80.44 113 ALA A N 1
ATOM 908 C CA . ALA A 1 113 ? 10.943 -2.008 19.352 1.00 80.44 113 ALA A CA 1
ATOM 909 C C . ALA A 1 113 ? 9.792 -1.995 20.363 1.00 80.44 113 ALA A C 1
ATOM 911 O O . ALA A 1 113 ? 8.641 -2.187 19.996 1.00 80.44 113 ALA A O 1
ATOM 912 N N . MET A 1 114 ? 10.055 -1.681 21.637 1.00 84.94 114 MET A N 1
ATOM 913 C CA . MET A 1 114 ? 8.981 -1.593 22.648 1.00 84.94 114 MET A CA 1
ATOM 914 C C . MET A 1 114 ? 7.859 -0.617 22.232 1.00 84.94 114 MET A C 1
ATOM 916 O O . MET A 1 114 ? 6.700 -0.812 22.583 1.00 84.94 114 MET A O 1
ATOM 920 N N . LEU A 1 115 ? 8.198 0.402 21.433 1.00 84.38 115 LEU A N 1
ATOM 921 C CA . LEU A 1 115 ? 7.250 1.367 20.880 1.00 84.38 115 LEU A CA 1
ATOM 922 C C . LEU A 1 115 ? 6.153 0.709 20.029 1.00 84.38 115 LEU A C 1
ATOM 924 O O . LEU A 1 115 ? 4.998 1.100 20.162 1.00 84.38 115 LEU A O 1
ATOM 928 N N . THR A 1 116 ? 6.486 -0.280 19.189 1.00 83.50 116 THR A N 1
ATOM 929 C CA . THR A 1 116 ? 5.491 -0.962 18.341 1.00 83.50 116 THR A CA 1
ATOM 930 C C . THR A 1 116 ? 4.542 -1.795 19.197 1.00 83.50 116 THR A C 1
ATOM 932 O O . THR A 1 116 ? 3.341 -1.819 18.950 1.00 83.50 116 THR A O 1
ATOM 935 N N . PHE A 1 117 ? 5.048 -2.411 20.267 1.00 86.69 117 PHE A N 1
ATOM 936 C CA . PHE A 1 117 ? 4.224 -3.142 21.224 1.00 86.69 117 PHE A CA 1
ATOM 937 C C . PHE A 1 117 ? 3.252 -2.224 21.982 1.00 86.69 117 PHE A C 1
ATOM 939 O O . PHE A 1 117 ? 2.055 -2.513 22.041 1.00 86.69 117 PHE A O 1
ATOM 946 N N . GLU A 1 118 ? 3.742 -1.112 22.542 1.00 88.06 118 GLU A N 1
ATOM 947 C CA . GLU A 1 118 ? 2.896 -0.151 23.264 1.00 88.06 118 GLU A CA 1
ATOM 948 C C . GLU A 1 118 ? 1.836 0.457 22.340 1.00 88.06 118 GLU A C 1
ATOM 950 O O . GLU A 1 118 ? 0.657 0.511 22.694 1.00 88.06 118 GLU A O 1
ATOM 955 N N . GLU A 1 119 ? 2.220 0.830 21.123 1.00 88.00 119 GLU A N 1
ATOM 956 C CA . GLU A 1 119 ? 1.285 1.330 20.124 1.00 88.00 119 GLU A CA 1
ATOM 957 C C . GLU A 1 119 ? 0.216 0.302 19.741 1.00 88.00 119 GLU A C 1
ATOM 959 O O . GLU A 1 119 ? -0.971 0.635 19.702 1.00 88.00 119 GLU A O 1
ATOM 964 N N . LEU A 1 120 ? 0.599 -0.945 19.457 1.00 88.25 120 LEU A N 1
ATOM 965 C CA . LEU A 1 120 ? -0.360 -1.988 19.091 1.00 88.25 120 LEU A CA 1
ATOM 966 C C . LEU A 1 120 ? -1.317 -2.296 20.248 1.00 88.25 120 LEU A C 1
ATOM 968 O O . LEU A 1 120 ? -2.489 -2.598 20.010 1.00 88.25 120 LEU A O 1
ATOM 972 N N . SER A 1 121 ? -0.855 -2.168 21.496 1.00 89.50 121 SER A N 1
ATOM 973 C CA . SER A 1 121 ? -1.711 -2.322 22.673 1.00 89.50 121 SER A CA 1
ATOM 974 C C . SER A 1 121 ? -2.797 -1.237 22.736 1.00 89.50 121 SER A C 1
ATOM 976 O O . SER A 1 121 ? -3.981 -1.576 22.799 1.00 89.50 121 SER A O 1
ATOM 978 N N . GLU A 1 122 ? -2.437 0.041 22.573 1.00 88.81 122 GLU A N 1
ATOM 979 C CA . GLU A 1 122 ? -3.382 1.170 22.487 1.00 88.81 122 GLU A CA 1
ATOM 980 C C . GLU A 1 122 ? -4.326 1.028 21.285 1.00 88.81 122 GLU A C 1
ATOM 982 O O . GLU A 1 122 ? -5.537 1.239 21.388 1.00 88.81 122 GLU A O 1
ATOM 987 N N . THR A 1 123 ? -3.784 0.603 20.142 1.00 89.44 123 THR A N 1
ATOM 988 C CA . THR A 1 123 ? -4.548 0.357 18.913 1.00 89.44 123 THR A CA 1
ATOM 989 C C . THR A 1 123 ? -5.609 -0.724 19.131 1.00 89.44 123 THR A C 1
ATOM 991 O O . THR A 1 123 ? -6.741 -0.586 18.665 1.00 89.44 123 THR A O 1
ATOM 994 N N . SER A 1 124 ? -5.289 -1.783 19.882 1.00 87.81 12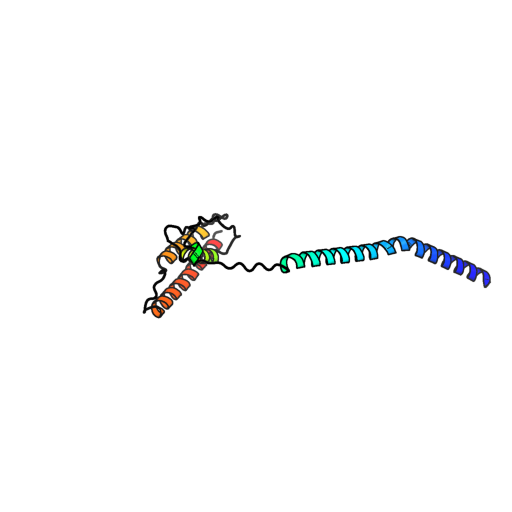4 SER A N 1
ATOM 995 C CA . SER A 1 124 ? -6.229 -2.865 20.198 1.00 87.81 124 SER A CA 1
ATOM 996 C C . SER A 1 124 ? -7.380 -2.407 21.104 1.00 87.81 124 SER A C 1
ATOM 998 O O . SER A 1 124 ? -8.539 -2.779 20.883 1.00 87.81 124 SER A O 1
ATOM 1000 N N . GLU A 1 125 ? -7.094 -1.551 22.089 1.00 88.69 125 GLU A N 1
ATOM 1001 C CA . GLU A 1 125 ? -8.118 -0.983 22.968 1.00 88.69 125 GLU A CA 1
ATOM 1002 C C . GLU A 1 125 ? -9.045 -0.045 22.198 1.00 88.69 125 GLU A C 1
ATOM 1004 O O . GLU A 1 125 ? -10.272 -0.113 22.343 1.00 88.69 125 GLU A O 1
ATOM 1009 N N . PHE A 1 126 ? -8.463 0.779 21.325 1.00 87.25 126 PHE A N 1
ATOM 1010 C CA . PHE A 1 126 ? -9.207 1.661 20.440 1.00 87.25 126 PHE A CA 1
ATOM 1011 C C . PHE A 1 126 ? -10.098 0.873 19.466 1.00 87.25 126 PHE A C 1
ATOM 1013 O O . PHE A 1 126 ? -11.291 1.163 19.334 1.00 87.25 126 PHE A O 1
ATOM 1020 N N . ALA A 1 127 ? -9.572 -0.195 18.857 1.00 85.88 127 ALA A N 1
ATOM 1021 C CA . ALA A 1 127 ? -10.321 -1.069 17.956 1.00 85.88 127 ALA A CA 1
ATOM 1022 C C . ALA A 1 127 ? -11.548 -1.701 18.631 1.00 85.88 127 ALA A C 1
ATOM 1024 O O . ALA A 1 127 ? -12.599 -1.829 18.005 1.00 85.88 127 ALA A O 1
ATOM 1025 N N . ARG A 1 128 ? -11.444 -2.063 19.918 1.00 83.00 128 ARG A N 1
ATOM 1026 C CA . ARG A 1 128 ? -12.570 -2.606 20.697 1.00 83.00 128 ARG A CA 1
ATOM 1027 C C . ARG A 1 128 ? -13.669 -1.571 20.936 1.00 83.00 128 ARG A C 1
ATOM 1029 O O . ARG A 1 128 ? -14.838 -1.932 21.058 1.00 83.00 128 ARG A O 1
ATOM 1036 N N . LYS A 1 129 ? -13.293 -0.297 21.047 1.00 81.00 129 LYS A N 1
ATOM 1037 C CA . LYS A 1 129 ? -14.224 0.812 21.272 1.00 81.00 129 LYS A CA 1
ATOM 1038 C C . LYS A 1 129 ? -14.952 1.218 19.990 1.00 81.00 129 LYS A C 1
ATOM 1040 O O . LYS A 1 129 ? -16.117 1.609 20.052 1.00 81.00 129 LYS A O 1
ATOM 1045 N N . ARG A 1 130 ? -14.291 1.090 18.835 1.00 70.31 130 ARG A N 1
ATOM 1046 C CA . ARG A 1 130 ? -14.833 1.461 17.525 1.00 70.31 130 ARG A CA 1
ATOM 1047 C C . ARG A 1 130 ? -16.000 0.538 17.123 1.00 70.31 130 ARG A C 1
ATOM 1049 O O . ARG A 1 130 ? -15.799 -0.662 16.934 1.00 70.31 130 ARG A O 1
ATOM 1056 N N . PRO A 1 131 ? -17.227 1.059 16.954 1.00 61.12 131 PRO A N 1
ATOM 1057 C CA . PRO A 1 131 ? -18.352 0.249 16.502 1.00 61.12 131 PRO A CA 1
ATOM 1058 C C . PRO A 1 131 ? -18.189 -0.132 15.023 1.00 61.12 131 PRO A C 1
ATOM 1060 O O . PRO A 1 131 ? -18.013 0.741 14.174 1.00 61.12 131 PRO A O 1
ATOM 1063 N N . LYS A 1 132 ? -18.290 -1.431 14.711 1.00 62.31 132 LYS A N 1
ATOM 1064 C CA . LYS A 1 132 ? -18.428 -1.935 13.336 1.00 62.31 132 LYS A CA 1
ATOM 1065 C C . LYS A 1 132 ? -19.900 -1.867 12.940 1.00 62.31 132 LYS A C 1
ATOM 1067 O O . LYS A 1 132 ? -20.751 -2.390 13.657 1.00 62.31 132 LYS A O 1
ATOM 1072 N N . ASP A 1 133 ? -20.172 -1.136 11.868 1.00 54.44 133 ASP A N 1
ATOM 1073 C CA . ASP A 1 133 ? -21.441 -1.028 11.150 1.00 54.44 133 ASP A CA 1
ATOM 1074 C C . ASP A 1 133 ? -22.716 -1.082 11.988 1.00 54.44 133 ASP A C 1
ATOM 1076 O O . ASP A 1 133 ? -23.348 -2.120 12.184 1.00 54.44 133 ASP A O 1
ATOM 1080 N N . LYS A 1 134 ? -23.190 0.103 12.378 1.00 46.34 134 LYS A N 1
ATOM 1081 C CA . LYS A 1 134 ? -24.628 0.303 12.536 1.00 46.34 134 LYS A CA 1
ATOM 1082 C C . LYS A 1 134 ? -25.019 1.630 11.903 1.00 46.34 134 LYS A C 1
ATOM 1084 O O . LYS A 1 134 ? -24.642 2.690 12.397 1.00 46.34 134 LYS A O 1
ATOM 1089 N N . VAL A 1 135 ? -25.827 1.570 10.843 1.00 52.12 135 VAL A N 1
ATOM 1090 C CA . VAL A 1 135 ? -26.622 2.713 10.377 1.00 52.12 135 VAL A CA 1
ATOM 1091 C C . VAL A 1 135 ? -27.635 3.018 11.483 1.00 52.12 135 VAL A C 1
ATOM 1093 O O . VAL A 1 135 ? -28.743 2.488 11.507 1.00 52.12 135 VAL A O 1
ATOM 1096 N N . GLN A 1 136 ? -27.204 3.794 12.477 1.00 47.62 136 GLN A N 1
ATOM 1097 C CA . GLN A 1 136 ? -28.035 4.244 13.587 1.00 47.62 136 GLN A CA 1
ATOM 1098 C C . GLN A 1 136 ? -28.536 5.666 13.329 1.00 47.62 136 GLN A C 1
ATOM 1100 O O . GLN A 1 136 ? -27.787 6.505 12.825 1.00 47.62 136 GLN A O 1
ATOM 1105 N N . PRO A 1 137 ? -29.774 5.994 13.737 1.00 54.12 137 PRO A N 1
ATOM 1106 C CA . PRO A 1 137 ? -30.327 7.344 13.607 1.00 54.12 137 PRO A CA 1
ATOM 1107 C C . PRO A 1 137 ? -29.555 8.413 14.415 1.00 54.12 137 PRO A C 1
ATOM 1109 O O . PRO A 1 137 ? -29.759 9.607 14.206 1.00 54.12 137 PRO A O 1
ATOM 1112 N N . SER A 1 138 ? -28.641 8.015 15.309 1.00 60.09 138 SER A N 1
ATOM 1113 C CA . SER A 1 138 ? -27.727 8.878 16.075 1.00 60.09 138 SER A CA 1
ATOM 1114 C C . SER A 1 138 ? -26.402 9.210 15.371 1.00 60.09 138 SER A C 1
ATOM 1116 O O . SER A 1 138 ? -25.556 9.865 15.983 1.00 60.09 138 SER A O 1
ATOM 1118 N N . PHE A 1 139 ? -26.238 8.841 14.094 1.00 58.84 139 PHE A N 1
ATOM 1119 C CA . PHE A 1 139 ? -24.998 8.935 13.306 1.00 58.84 139 PHE A CA 1
ATOM 1120 C C . PHE A 1 139 ? -24.157 10.206 13.543 1.00 58.84 139 PHE A C 1
ATOM 1122 O O . PHE A 1 139 ? -22.949 10.128 13.733 1.00 58.84 139 PHE A O 1
ATOM 1129 N N . LEU A 1 140 ? -24.776 11.393 13.613 1.00 62.75 140 LEU A N 1
ATOM 1130 C CA . LEU A 1 140 ? -24.067 12.673 13.807 1.00 62.75 140 LEU A CA 1
ATOM 1131 C C . LEU A 1 140 ? -23.516 12.906 15.227 1.00 62.75 140 LEU A C 1
ATOM 1133 O O . LEU A 1 140 ? -22.610 13.726 15.416 1.00 62.75 140 LEU A O 1
ATOM 1137 N N . LYS A 1 141 ? -24.103 12.280 16.252 1.00 66.38 141 LYS A N 1
ATOM 1138 C CA . LYS A 1 141 ? -23.579 12.332 17.627 1.00 66.38 141 LYS A CA 1
ATOM 1139 C C . LYS A 1 141 ? -22.435 11.338 17.779 1.00 66.38 141 LYS A C 1
ATOM 1141 O O . LYS A 1 141 ? -21.392 11.716 18.308 1.00 66.38 141 LYS A O 1
ATOM 1146 N N . ASP A 1 142 ? -22.611 10.147 17.219 1.00 69.50 142 ASP A N 1
ATOM 1147 C CA . ASP A 1 142 ? -21.622 9.073 17.264 1.00 69.50 142 ASP A CA 1
ATOM 1148 C C . ASP A 1 142 ? -20.371 9.447 16.459 1.00 69.50 142 ASP A C 1
ATOM 1150 O O . ASP A 1 142 ? -19.263 9.283 16.951 1.00 69.50 142 ASP A O 1
ATOM 1154 N N . HIS A 1 143 ? -20.523 10.097 15.299 1.00 73.75 143 HIS A N 1
ATOM 1155 C CA . HIS A 1 143 ? -19.390 10.572 14.495 1.00 73.75 143 HIS A CA 1
ATOM 1156 C C . HIS A 1 143 ? -18.577 11.671 15.199 1.00 73.75 143 HIS A C 1
ATOM 1158 O O . HIS A 1 143 ? -17.356 11.711 15.095 1.00 73.75 143 HIS A O 1
ATOM 1164 N N . ARG A 1 144 ? -19.232 12.571 15.948 1.00 78.62 144 ARG A N 1
ATOM 1165 C CA . ARG A 1 144 ? -18.526 13.606 16.725 1.00 78.62 144 ARG A CA 1
ATOM 1166 C C . ARG A 1 144 ? -17.802 13.031 17.933 1.00 78.62 144 ARG A C 1
ATOM 1168 O O . ARG A 1 144 ? -16.735 13.529 18.268 1.00 78.62 144 ARG A O 1
ATOM 1175 N N . ALA A 1 145 ? -18.397 12.049 18.607 1.00 80.56 145 ALA A N 1
ATOM 1176 C CA . ALA A 1 145 ? -17.736 11.345 19.698 1.00 80.56 145 ALA A CA 1
ATOM 1177 C C . ALA A 1 145 ? -16.532 10.558 19.171 1.00 80.56 145 ALA A C 1
ATOM 1179 O O . ALA A 1 145 ? -15.438 10.736 19.689 1.00 80.56 145 ALA A O 1
ATOM 1180 N N . LEU A 1 146 ? -16.716 9.813 18.078 1.00 78.56 146 LEU A N 1
ATOM 1181 C CA . LEU A 1 146 ? -15.659 9.045 17.429 1.00 78.56 146 LEU A CA 1
ATOM 1182 C C . LEU A 1 146 ? -14.493 9.936 16.990 1.00 78.56 146 LEU A C 1
ATOM 1184 O O . LEU A 1 146 ? -13.359 9.638 17.327 1.00 78.56 146 LEU A O 1
ATOM 1188 N N . LYS A 1 147 ? -14.771 11.091 16.370 1.00 82.44 147 LYS A N 1
ATOM 1189 C CA . LYS A 1 147 ? -13.722 12.040 15.973 1.00 82.44 147 LYS A CA 1
ATOM 1190 C C . LYS A 1 147 ? -12.881 12.541 17.156 1.00 82.44 147 LYS A C 1
ATOM 1192 O O . LYS A 1 147 ? -11.680 12.716 17.017 1.00 82.44 147 LYS A O 1
ATOM 1197 N N . ARG A 1 148 ? -13.493 12.781 18.324 1.00 85.56 148 ARG A N 1
ATOM 1198 C CA . ARG A 1 148 ? -12.722 13.165 19.523 1.00 85.56 148 ARG A CA 1
ATOM 1199 C C . ARG A 1 148 ? -11.832 12.027 19.996 1.00 85.56 148 ARG A C 1
ATOM 1201 O O . ARG A 1 148 ? -10.716 12.268 20.425 1.00 85.56 148 ARG A O 1
ATOM 1208 N N . GLU A 1 149 ? -12.332 10.802 19.925 1.00 84.38 149 GLU A N 1
ATOM 1209 C CA . GLU A 1 149 ? -11.570 9.624 20.323 1.00 84.38 149 GLU A CA 1
ATOM 1210 C C . GLU A 1 149 ? -10.420 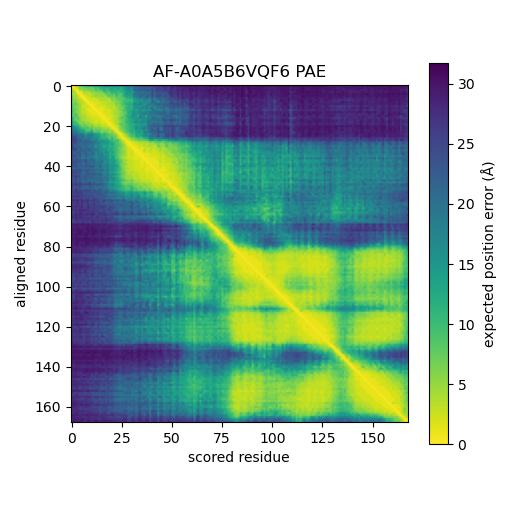9.334 19.351 1.00 84.38 149 GLU A C 1
ATOM 1212 O O . GLU A 1 149 ? -9.356 8.930 19.816 1.00 84.38 149 GLU A O 1
ATOM 1217 N N . ASP A 1 150 ? -10.609 9.603 18.053 1.00 84.81 150 ASP A N 1
ATOM 1218 C CA . ASP A 1 150 ? -9.554 9.582 17.030 1.00 84.81 150 ASP A CA 1
ATOM 1219 C C . ASP A 1 150 ? -8.470 10.629 17.350 1.00 84.81 150 ASP A C 1
ATOM 1221 O O . ASP A 1 150 ? -7.290 10.297 17.426 1.00 84.81 150 ASP A O 1
ATOM 1225 N N . GLU A 1 151 ? -8.858 11.881 17.617 1.00 87.75 151 GLU A N 1
ATOM 1226 C CA . GLU A 1 151 ? -7.919 12.959 17.975 1.00 87.75 151 GLU A CA 1
ATOM 1227 C C . GLU A 1 151 ? -7.153 12.637 19.275 1.00 87.75 151 GLU A C 1
ATOM 1229 O O . GLU A 1 151 ? -5.939 12.824 19.364 1.00 87.75 151 GLU A O 1
ATOM 1234 N N . GLU A 1 152 ? -7.835 12.107 20.293 1.00 88.81 152 GLU A N 1
ATOM 1235 C CA . GLU A 1 152 ? -7.190 11.663 21.533 1.00 88.81 152 GLU A CA 1
ATOM 1236 C C . GLU A 1 152 ? -6.231 10.488 21.300 1.00 88.81 152 GLU A C 1
ATOM 1238 O O . GLU A 1 152 ? -5.181 10.413 21.943 1.00 88.81 152 GLU A O 1
ATOM 1243 N N . PHE A 1 153 ? -6.578 9.570 20.398 1.00 87.69 153 PHE A N 1
ATOM 1244 C CA . PHE A 1 153 ? -5.724 8.451 20.014 1.00 87.69 153 PHE A CA 1
ATOM 1245 C C . PHE A 1 153 ? -4.448 8.930 19.307 1.00 87.69 153 PHE A C 1
ATOM 1247 O O . PHE A 1 153 ? -3.352 8.548 19.720 1.00 87.69 153 PHE A O 1
ATOM 1254 N N . GLU A 1 154 ? -4.562 9.833 18.329 1.00 86.62 154 GLU A N 1
ATOM 1255 C CA . GLU A 1 154 ? -3.409 10.429 17.638 1.00 86.62 154 GLU A CA 1
ATOM 1256 C C . GLU A 1 154 ? -2.442 11.112 18.616 1.00 86.62 154 GLU A C 1
ATOM 1258 O O . GLU A 1 154 ? -1.218 10.968 18.504 1.00 86.62 154 GLU A O 1
ATOM 1263 N N . VAL A 1 155 ? -2.979 11.819 19.617 1.00 89.38 155 VAL A N 1
ATOM 1264 C CA . VAL A 1 155 ? -2.176 12.460 20.668 1.00 89.38 155 VAL A CA 1
ATOM 1265 C C . VAL A 1 155 ? -1.472 11.423 21.547 1.00 89.38 155 VAL A C 1
ATOM 1267 O O . VAL A 1 155 ? -0.295 11.609 21.868 1.00 89.38 155 VAL A O 1
ATOM 1270 N N . ARG A 1 156 ? -2.146 10.327 21.929 1.00 87.19 156 ARG A N 1
ATOM 1271 C CA . ARG A 1 156 ? -1.536 9.248 22.730 1.00 87.19 156 ARG A CA 1
ATOM 1272 C C . ARG A 1 156 ? -0.373 8.591 21.990 1.00 87.19 156 ARG A C 1
ATOM 1274 O O . ARG A 1 156 ? 0.722 8.525 22.548 1.00 87.19 156 ARG A O 1
ATOM 1281 N N . VAL A 1 157 ? -0.574 8.199 20.731 1.00 85.44 157 VAL A N 1
ATOM 1282 C CA . VAL A 1 157 ? 0.464 7.573 19.893 1.00 85.44 157 VAL A CA 1
ATOM 1283 C C . VAL A 1 157 ? 1.645 8.520 19.679 1.00 85.44 157 VAL A C 1
ATOM 1285 O O . VAL A 1 157 ? 2.795 8.151 19.917 1.00 85.44 157 VAL A O 1
ATOM 1288 N N . SER A 1 158 ? 1.380 9.783 19.338 1.00 85.62 158 SER A N 1
ATOM 1289 C CA . SER A 1 158 ? 2.435 10.796 19.190 1.00 85.62 158 SER A CA 1
ATOM 1290 C C . SER A 1 158 ? 3.221 11.010 20.493 1.00 85.62 158 SER A C 1
ATOM 1292 O O . SER A 1 158 ? 4.437 11.217 20.477 1.00 85.62 158 SER A O 1
ATOM 1294 N N . GLY A 1 159 ? 2.542 10.918 21.641 1.00 85.38 159 GLY A N 1
ATOM 1295 C CA . GLY A 1 159 ? 3.164 10.964 22.960 1.00 85.38 159 GLY A CA 1
ATOM 1296 C C . GLY A 1 159 ? 4.093 9.779 23.241 1.00 85.38 159 GLY A C 1
ATOM 1297 O O . GLY A 1 159 ? 5.136 9.977 23.866 1.00 85.38 159 GLY A O 1
ATOM 1298 N N . LEU A 1 160 ? 3.756 8.574 22.772 1.00 84.38 160 LEU A N 1
ATOM 1299 C CA . LEU A 1 160 ? 4.609 7.383 22.884 1.00 84.38 160 LEU A CA 1
ATOM 1300 C C . LEU A 1 160 ? 5.884 7.537 22.049 1.00 84.38 160 LEU A C 1
ATOM 1302 O O . LEU A 1 160 ? 6.983 7.395 22.584 1.00 84.38 160 LEU A O 1
ATOM 1306 N N . VAL A 1 161 ? 5.754 7.966 20.790 1.00 83.88 161 VAL A N 1
ATOM 1307 C CA . VAL A 1 161 ? 6.901 8.235 19.902 1.00 83.88 161 VAL A CA 1
ATOM 1308 C C . VAL A 1 161 ? 7.874 9.233 20.544 1.00 83.88 161 VAL A C 1
ATOM 1310 O O . VAL A 1 161 ? 9.087 9.010 20.577 1.00 83.88 161 VAL A O 1
ATOM 1313 N N . ALA A 1 162 ? 7.345 10.308 21.136 1.00 82.56 162 ALA A N 1
ATOM 1314 C CA . ALA A 1 162 ? 8.150 11.321 21.814 1.00 82.56 162 ALA A CA 1
ATOM 1315 C C . ALA A 1 162 ? 8.821 10.825 23.112 1.00 82.56 162 ALA A C 1
ATOM 1317 O O . ALA A 1 162 ? 9.847 11.380 23.511 1.00 82.56 162 ALA A O 1
ATOM 1318 N N . LYS A 1 163 ? 8.259 9.820 23.799 1.00 82.69 163 LYS A N 1
ATOM 1319 C CA . LYS A 1 163 ? 8.892 9.184 24.969 1.00 82.69 163 LYS A CA 1
ATOM 1320 C C . LYS A 1 163 ? 10.045 8.284 24.544 1.00 82.69 163 LYS A C 1
ATOM 1322 O O . LYS A 1 163 ? 11.112 8.368 25.142 1.00 82.69 163 LYS A O 1
ATOM 1327 N N . THR A 1 164 ? 9.860 7.481 23.499 1.00 72.19 164 THR A N 1
ATOM 1328 C CA . THR A 1 164 ? 10.890 6.557 23.005 1.00 72.19 164 THR A CA 1
ATOM 1329 C C . THR A 1 164 ? 12.098 7.299 22.438 1.00 72.19 164 THR A C 1
ATOM 1331 O O . THR A 1 164 ? 13.226 6.890 22.683 1.00 72.19 164 THR A O 1
ATOM 1334 N N . GLN A 1 165 ? 11.900 8.453 21.789 1.00 69.00 165 GLN A N 1
ATOM 1335 C CA . GLN A 1 165 ? 13.007 9.296 21.310 1.00 69.00 165 GLN A CA 1
ATOM 1336 C C . GLN A 1 165 ? 13.831 9.945 22.445 1.00 69.00 165 GLN A C 1
ATOM 1338 O O . GLN A 1 165 ? 14.924 10.450 22.207 1.00 69.00 165 GLN A O 1
ATOM 1343 N N . LYS A 1 166 ? 13.314 9.954 23.681 1.00 61.50 166 LYS A N 1
ATOM 1344 C CA . LYS A 1 166 ? 13.990 10.502 24.870 1.00 61.50 166 LYS A CA 1
ATOM 1345 C C . LYS A 1 166 ? 14.699 9.440 25.710 1.00 61.50 166 LYS A C 1
ATOM 1347 O O . LYS A 1 166 ? 15.253 9.785 26.754 1.00 61.50 166 LYS A O 1
ATOM 1352 N N . VAL A 1 167 ? 14.661 8.175 25.297 1.00 53.56 167 VAL A N 1
ATOM 1353 C CA . VAL A 1 167 ? 15.436 7.112 25.941 1.00 53.56 167 VAL A CA 1
ATOM 1354 C C . VAL A 1 167 ? 16.901 7.288 25.508 1.00 53.56 167 VAL A C 1
ATOM 1356 O O . VAL A 1 167 ? 17.141 7.364 24.303 1.00 53.56 167 VAL A O 1
ATOM 1359 N N . PRO A 1 168 ? 17.847 7.460 26.452 1.00 49.22 168 PRO A N 1
ATOM 1360 C CA . PRO A 1 168 ? 19.257 7.696 26.142 1.00 49.22 168 PRO A CA 1
ATOM 1361 C C . PRO A 1 168 ? 19.941 6.491 25.491 1.00 49.22 168 PRO A C 1
ATOM 1363 O O . PRO A 1 168 ? 19.524 5.344 25.776 1.00 49.22 168 PRO A O 1
#

Sequence (168 aa):
MIGLRDTVFRQEIENWQSAVRETQLEDNVVPLISVICEIWFAISWILDQYPKWLPVNPETYLARLALRYDPEREPSQLAAEPPLVTAITVLSILAVDYPVDKVFCYVSDDGAAMLTFEELSETSEFARKRPKDKVQPSFLKDHRALKREDEEFEVRVSGLVAKTQKVP

Radius of gyration: 36.31 Å; Cα contacts (8 Å, |Δi|>4): 33; chains: 1; bounding box: 95×54×82 Å

InterPro domains:
  IPR005150 Cellulose synthase [PF03552] (80-129)
  IPR005150 Cellulose synthase [PF03552] (132-168)

Foldseek 3Di:
DPVVVVVVVVVVVVVVVVVVVVVCVVVVVVVVVVVVVVVVVVVVVVVVCVVVVDDDDDDDDVVVCVVPDDDDDDDDDDDDDDLVVVLVVVLVQLLDPDDPVRRDDDDDDPPPDVLNVVSVVLSVVLSVVDDRDDPDPCVVVVVVVNVVVVVVSVVVSVVSVVVSVPDD